Protein AF-A0AAU9NI71-F1 (afdb_monomer_lite)

Foldseek 3Di:
DWQQEEEEEDPDDDCDPVNVVVLCVVVVPDVVSNYHYDDPPDDPVNDAFRYAYDYPVCVVVVDDQDGDPQVSVVSNVVSHHCVVDDPVRRVVSVVQCVVCVVVVHHDDD

Structure (mmCIF, N/CA/C/O backbone):
data_AF-A0AAU9NI71-F1
#
_entry.id   AF-A0AAU9NI71-F1
#
loop_
_atom_site.group_PDB
_atom_site.id
_atom_site.type_symbol
_atom_site.label_atom_id
_atom_site.label_alt_id
_atom_site.label_comp_id
_atom_site.label_asym_id
_atom_site.label_entity_id
_atom_site.label_seq_id
_atom_site.pdbx_PDB_ins_code
_atom_site.Cartn_x
_atom_site.Cartn_y
_atom_site.Cartn_z
_atom_site.occupancy
_atom_site.B_iso_or_equiv
_atom_site.auth_seq_id
_atom_site.auth_comp_id
_atom_site.auth_asym_id
_atom_site.auth_atom_id
_atom_site.pdbx_PDB_model_num
ATOM 1 N N . MET A 1 1 ? 3.363 6.785 10.122 1.00 49.03 1 MET A N 1
ATOM 2 C CA . MET A 1 1 ? 4.588 6.049 9.727 1.00 49.03 1 MET A CA 1
ATOM 3 C C . MET A 1 1 ? 4.486 5.731 8.239 1.00 49.03 1 MET A C 1
ATOM 5 O O . MET A 1 1 ? 3.490 5.170 7.817 1.00 49.03 1 MET A O 1
ATOM 9 N N . MET A 1 2 ? 5.471 6.132 7.434 1.00 55.09 2 MET A N 1
ATOM 10 C CA . MET A 1 2 ? 5.380 6.106 5.966 1.00 55.09 2 MET A CA 1
ATOM 11 C C . MET A 1 2 ? 5.508 4.684 5.398 1.00 55.09 2 MET A C 1
ATOM 13 O O . MET A 1 2 ? 6.403 3.951 5.811 1.00 55.09 2 MET A O 1
ATOM 17 N N . LEU A 1 3 ? 4.638 4.307 4.451 1.00 55.44 3 LEU A N 1
ATOM 18 C CA . LEU A 1 3 ? 4.688 3.024 3.740 1.00 55.44 3 LEU A CA 1
ATOM 19 C C . LEU A 1 3 ? 5.721 3.084 2.609 1.00 55.44 3 LEU A C 1
ATOM 21 O O . LEU A 1 3 ? 5.444 3.710 1.588 1.00 55.44 3 LEU A O 1
ATOM 25 N N . PRO A 1 4 ? 6.889 2.432 2.724 1.00 57.47 4 PRO A N 1
ATOM 26 C CA . PRO A 1 4 ? 7.821 2.384 1.612 1.00 57.47 4 PRO A CA 1
ATOM 27 C C . PRO A 1 4 ? 7.254 1.515 0.482 1.00 57.47 4 PRO A C 1
ATOM 29 O O . PRO A 1 4 ? 7.042 0.306 0.638 1.00 57.47 4 PRO A O 1
ATOM 32 N N . ILE A 1 5 ? 7.034 2.130 -0.676 1.00 57.44 5 ILE A N 1
ATOM 33 C CA . ILE A 1 5 ? 6.489 1.473 -1.864 1.00 57.44 5 ILE A CA 1
ATOM 34 C C . ILE A 1 5 ? 7.616 0.769 -2.634 1.00 57.44 5 ILE A C 1
ATOM 36 O O . ILE A 1 5 ? 8.744 1.235 -2.722 1.00 57.44 5 ILE A O 1
ATOM 40 N N . THR A 1 6 ? 7.347 -0.398 -3.199 1.00 56.88 6 THR A N 1
ATOM 41 C CA . THR A 1 6 ? 8.237 -1.138 -4.100 1.00 56.88 6 THR A CA 1
ATOM 42 C C . THR A 1 6 ? 7.429 -1.567 -5.321 1.00 56.88 6 THR A C 1
ATOM 44 O O . THR A 1 6 ? 6.436 -2.280 -5.223 1.00 56.88 6 THR A O 1
ATOM 47 N N . MET A 1 7 ? 7.809 -1.097 -6.504 1.00 56.62 7 MET A N 1
ATOM 48 C CA . MET A 1 7 ? 7.065 -1.390 -7.732 1.00 56.62 7 MET A CA 1
ATOM 49 C C . MET A 1 7 ? 7.639 -2.634 -8.384 1.00 56.62 7 MET A C 1
ATOM 51 O O . MET A 1 7 ? 8.767 -2.583 -8.848 1.00 56.62 7 MET A O 1
ATOM 55 N N . VAL A 1 8 ? 6.874 -3.717 -8.491 1.00 54.75 8 VAL A N 1
ATOM 56 C CA . VAL A 1 8 ? 7.332 -4.960 -9.124 1.00 54.75 8 VAL A CA 1
ATOM 57 C C . VAL A 1 8 ? 6.751 -5.089 -10.528 1.00 54.75 8 VAL A C 1
ATOM 59 O O . VAL A 1 8 ? 5.573 -4.817 -10.773 1.00 54.75 8 VAL A O 1
ATOM 62 N N . SER A 1 9 ? 7.592 -5.476 -11.488 1.00 46.81 9 SER A N 1
ATOM 63 C CA . SER A 1 9 ? 7.136 -5.757 -12.849 1.00 46.81 9 SER A CA 1
ATOM 64 C C . SER A 1 9 ? 6.465 -7.121 -12.907 1.00 46.81 9 SER A C 1
ATOM 66 O O . SER A 1 9 ? 7.006 -8.088 -12.387 1.00 46.81 9 SER A O 1
ATOM 68 N N . SER A 1 10 ? 5.310 -7.218 -13.565 1.00 44.25 10 SER A N 1
ATOM 69 C CA . SER A 1 10 ? 4.780 -8.521 -13.983 1.00 44.25 10 SER A CA 1
ATOM 70 C C . SER A 1 10 ? 5.482 -8.978 -15.258 1.00 44.25 10 SER A C 1
ATOM 72 O O . SER A 1 10 ? 5.831 -8.127 -16.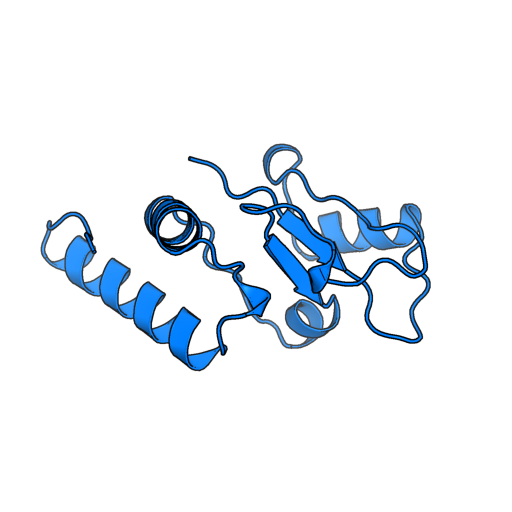082 1.00 44.25 10 SER A O 1
ATOM 74 N N . ASP A 1 11 ? 5.566 -10.292 -15.456 1.00 44.59 11 ASP A N 1
ATOM 75 C CA . ASP A 1 11 ? 6.153 -10.955 -16.624 1.00 44.59 11 ASP A CA 1
ATOM 76 C C . ASP A 1 11 ? 5.928 -10.203 -17.945 1.00 44.59 11 ASP A C 1
ATOM 78 O O . ASP A 1 11 ? 4.796 -9.893 -18.341 1.00 44.59 11 ASP A O 1
ATOM 82 N N . GLY A 1 12 ? 7.043 -9.898 -18.616 1.00 48.41 12 GLY A N 1
ATOM 83 C CA . GLY A 1 12 ? 7.083 -9.344 -19.970 1.00 48.41 12 GLY A CA 1
ATOM 84 C C . GLY A 1 12 ? 7.409 -7.852 -20.094 1.00 48.41 12 GLY A C 1
ATOM 85 O O . GLY A 1 12 ? 7.597 -7.386 -21.216 1.00 48.41 12 GLY A O 1
ATOM 86 N N . ILE A 1 13 ? 7.519 -7.091 -18.998 1.00 53.53 13 ILE A N 1
ATOM 87 C CA . ILE A 1 13 ? 7.992 -5.694 -19.048 1.00 53.53 13 ILE A CA 1
ATOM 88 C C . ILE A 1 13 ? 9.336 -5.587 -18.327 1.00 53.53 13 ILE A C 1
ATOM 90 O O . ILE A 1 13 ? 9.395 -5.678 -17.102 1.00 53.53 13 ILE A O 1
ATOM 94 N N . ILE A 1 14 ? 10.413 -5.342 -19.076 1.00 58.91 14 ILE A N 1
ATOM 95 C CA . ILE A 1 14 ? 11.719 -5.018 -18.489 1.00 58.91 14 ILE A CA 1
ATOM 96 C C . ILE A 1 14 ? 11.618 -3.621 -17.870 1.00 58.91 14 ILE A C 1
ATOM 98 O O . ILE A 1 14 ? 11.528 -2.604 -18.565 1.00 58.91 14 ILE A O 1
ATOM 102 N N . LEU A 1 15 ? 11.602 -3.574 -16.541 1.00 64.19 15 LEU A N 1
ATOM 103 C CA . LEU A 1 15 ? 11.491 -2.342 -15.770 1.00 64.19 15 LEU A CA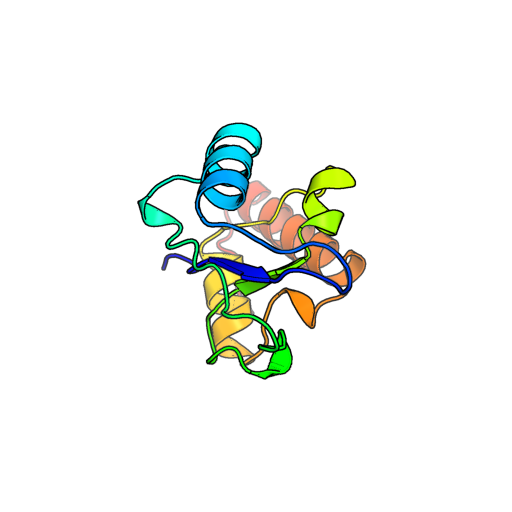 1
ATOM 104 C C . LEU A 1 15 ? 12.869 -1.665 -15.709 1.00 64.19 15 LEU A C 1
ATOM 106 O O . LEU A 1 15 ? 13.652 -1.860 -14.787 1.00 64.19 15 LEU A O 1
ATOM 110 N N . THR A 1 16 ? 13.195 -0.889 -16.745 1.00 70.44 16 THR A N 1
ATOM 111 C CA . THR A 1 16 ? 14.436 -0.096 -16.772 1.00 70.44 16 THR A CA 1
ATOM 112 C C . THR A 1 16 ? 14.352 1.096 -15.804 1.00 70.44 16 THR A C 1
ATOM 114 O O . THR A 1 16 ? 13.250 1.611 -15.586 1.00 70.44 16 THR A O 1
ATOM 117 N N . PRO A 1 17 ? 15.485 1.617 -15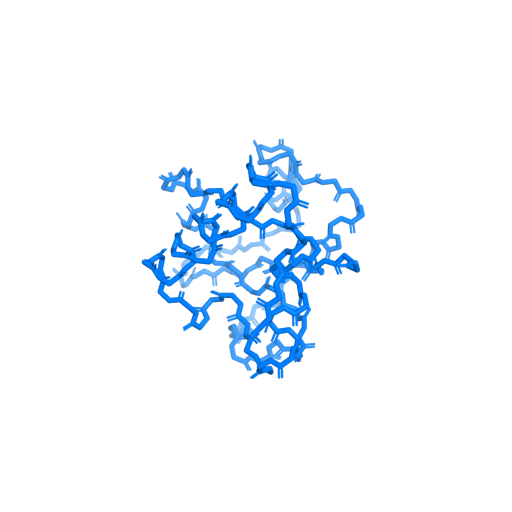.286 1.00 73.25 17 PRO A N 1
ATOM 118 C CA . PRO A 1 17 ? 15.492 2.813 -14.435 1.00 73.25 17 PRO A CA 1
ATOM 119 C C . PRO A 1 17 ? 14.761 4.004 -15.070 1.00 73.25 17 PRO A C 1
ATOM 121 O O . PRO A 1 17 ? 13.896 4.614 -14.454 1.00 73.25 17 PRO A O 1
ATOM 124 N N . LYS A 1 18 ? 15.004 4.247 -16.365 1.00 78.56 18 LYS A N 1
ATOM 125 C CA . LYS A 1 18 ? 14.343 5.309 -17.136 1.00 78.56 18 LYS A CA 1
ATOM 126 C C . LYS A 1 18 ? 12.822 5.137 -17.201 1.00 78.56 18 LYS A C 1
ATOM 128 O O . LYS A 1 18 ? 12.078 6.113 -17.121 1.00 78.56 18 LYS A O 1
ATOM 133 N N . TYR A 1 19 ? 12.351 3.905 -17.390 1.00 75.56 19 TYR A N 1
ATOM 134 C CA . TYR A 1 19 ? 10.920 3.622 -17.427 1.00 75.56 19 TYR A CA 1
ATOM 135 C C . TYR A 1 19 ? 10.286 3.804 -16.048 1.00 75.56 19 TYR A C 1
ATOM 137 O O . TYR A 1 19 ? 9.227 4.414 -15.939 1.00 75.56 19 TYR A O 1
ATOM 145 N N . ALA A 1 20 ? 10.957 3.367 -14.988 1.00 71.94 20 ALA A N 1
ATOM 146 C CA . ALA A 1 20 ? 10.493 3.597 -13.630 1.00 71.94 20 ALA A CA 1
ATOM 147 C C . ALA A 1 20 ? 10.433 5.083 -13.261 1.00 71.94 20 ALA A C 1
ATOM 149 O O . ALA A 1 20 ? 9.433 5.506 -12.692 1.00 71.94 20 ALA A O 1
ATOM 150 N N . ASP A 1 21 ? 11.426 5.890 -13.634 1.00 77.62 21 ASP A N 1
ATOM 151 C CA . ASP A 1 21 ? 11.384 7.342 -13.418 1.00 77.62 21 ASP A CA 1
ATOM 152 C C . ASP A 1 21 ? 10.211 7.986 -14.170 1.00 77.62 21 ASP A C 1
ATOM 154 O O . ASP A 1 21 ? 9.508 8.848 -13.637 1.00 77.62 21 ASP A O 1
ATOM 158 N N . SER A 1 22 ? 9.923 7.508 -15.385 1.00 79.50 22 SER A N 1
ATOM 159 C CA . SER A 1 22 ? 8.731 7.922 -16.128 1.00 79.50 22 SER A CA 1
ATOM 160 C C . SER A 1 22 ? 7.434 7.545 -15.404 1.00 79.50 22 SER A C 1
ATOM 162 O O . SER A 1 22 ? 6.511 8.360 -15.362 1.00 79.50 22 SER A O 1
ATOM 164 N N . LEU A 1 23 ? 7.354 6.355 -14.800 1.00 75.50 23 LEU A N 1
ATOM 165 C CA . LEU A 1 23 ? 6.198 5.938 -14.001 1.00 75.50 23 LEU A CA 1
ATOM 166 C C . LEU A 1 23 ? 6.073 6.764 -12.714 1.00 75.50 23 LEU A C 1
AT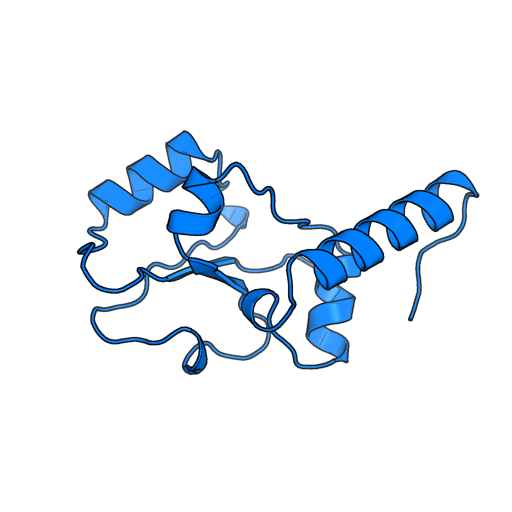OM 168 O O . LEU A 1 23 ? 4.958 7.158 -12.374 1.00 75.50 23 LEU A O 1
ATOM 172 N N . LYS A 1 24 ? 7.190 7.092 -12.050 1.00 77.44 24 LYS A N 1
ATOM 173 C CA . LYS A 1 24 ? 7.223 8.004 -10.894 1.00 77.44 24 LYS A CA 1
ATOM 174 C C . LYS A 1 24 ? 6.631 9.359 -11.238 1.00 77.44 24 LYS A C 1
ATOM 176 O O . LYS A 1 24 ? 5.708 9.801 -10.560 1.00 77.44 24 LYS A O 1
ATOM 181 N N . GLY A 1 25 ? 7.062 9.957 -12.347 1.00 77.75 25 GLY A N 1
ATOM 182 C CA . GLY A 1 25 ? 6.484 11.208 -12.838 1.00 77.75 25 GLY A CA 1
ATOM 183 C C . GLY A 1 25 ? 5.006 11.076 -13.219 1.00 77.75 25 GLY A C 1
ATOM 184 O O . GLY A 1 25 ? 4.185 11.904 -12.826 1.00 77.75 25 GLY A O 1
ATOM 185 N N . LYS A 1 26 ? 4.639 10.012 -13.945 1.00 81.25 26 LYS A N 1
ATOM 186 C CA . LYS A 1 26 ? 3.263 9.778 -14.414 1.00 81.25 26 LYS A CA 1
ATOM 187 C C . LYS A 1 26 ? 2.271 9.608 -13.262 1.00 81.25 26 LYS A C 1
ATOM 189 O O . LYS A 1 26 ? 1.171 10.155 -13.331 1.00 81.25 26 LYS A O 1
ATOM 194 N N . TYR A 1 27 ? 2.647 8.857 -12.229 1.00 75.56 27 TYR A N 1
ATOM 195 C CA . TYR A 1 27 ? 1.788 8.554 -11.080 1.00 75.56 27 TYR A CA 1
ATOM 196 C C . TYR A 1 27 ? 2.048 9.449 -9.865 1.00 75.56 27 TYR A C 1
ATOM 198 O O . TYR A 1 27 ? 1.373 9.293 -8.853 1.00 75.56 27 TYR A O 1
ATOM 206 N N . ARG A 1 28 ? 2.938 10.441 -10.004 1.00 77.25 28 ARG A N 1
ATOM 207 C CA . ARG A 1 28 ? 3.250 11.465 -8.995 1.00 77.25 28 ARG A CA 1
ATOM 208 C C . ARG A 1 28 ? 3.785 10.891 -7.680 1.00 77.25 28 ARG A C 1
ATOM 210 O O . ARG A 1 28 ? 3.450 11.403 -6.616 1.00 77.25 28 ARG A O 1
ATOM 217 N N . PHE A 1 29 ? 4.619 9.857 -7.769 1.00 75.25 29 PHE A N 1
ATOM 218 C CA . PHE A 1 29 ? 5.380 9.389 -6.612 1.00 75.25 29 PHE A CA 1
ATOM 219 C C . PHE A 1 29 ? 6.385 10.453 -6.183 1.00 75.25 29 PHE A C 1
ATOM 221 O O . PHE A 1 29 ? 7.103 11.008 -7.021 1.00 75.25 29 PHE A O 1
ATOM 228 N N . GLN A 1 30 ? 6.440 10.711 -4.886 1.00 73.19 30 GLN A N 1
ATOM 229 C CA . GLN A 1 30 ? 7.406 11.603 -4.271 1.00 73.19 30 GLN A CA 1
ATOM 230 C C . GLN A 1 30 ? 8.680 10.832 -3.879 1.00 73.19 30 GLN A C 1
ATOM 232 O O . GLN A 1 30 ? 8.639 9.610 -3.701 1.00 73.19 30 GLN A O 1
ATOM 237 N N . PRO A 1 31 ? 9.837 11.504 -3.743 1.00 69.62 31 PRO A N 1
ATOM 238 C CA . PRO A 1 31 ? 11.069 10.869 -3.269 1.00 69.62 31 PRO A CA 1
ATOM 239 C C . PRO A 1 31 ? 10.900 10.127 -1.933 1.00 69.62 31 PRO A C 1
ATOM 241 O O . PRO A 1 31 ? 11.459 9.044 -1.751 1.00 69.62 31 PRO A O 1
ATOM 244 N N . GLU A 1 32 ? 10.103 10.688 -1.028 1.00 69.25 32 GLU A N 1
ATOM 245 C CA . GLU A 1 32 ? 9.789 10.136 0.288 1.00 69.25 32 GLU A CA 1
ATOM 246 C C . GLU A 1 32 ? 9.029 8.801 0.235 1.00 69.25 32 GLU A C 1
ATOM 248 O O . GLU A 1 32 ? 9.236 7.966 1.112 1.00 69.25 32 GLU A O 1
ATOM 253 N N . ASP A 1 33 ? 8.280 8.511 -0.837 1.00 68.94 33 ASP A N 1
ATOM 254 C CA . ASP A 1 33 ? 7.553 7.238 -0.998 1.00 68.94 33 ASP A CA 1
ATOM 255 C C . ASP A 1 33 ? 8.492 6.017 -1.088 1.00 68.94 33 ASP A C 1
ATOM 257 O O . ASP A 1 33 ? 8.057 4.865 -0.996 1.00 68.94 33 ASP A O 1
ATO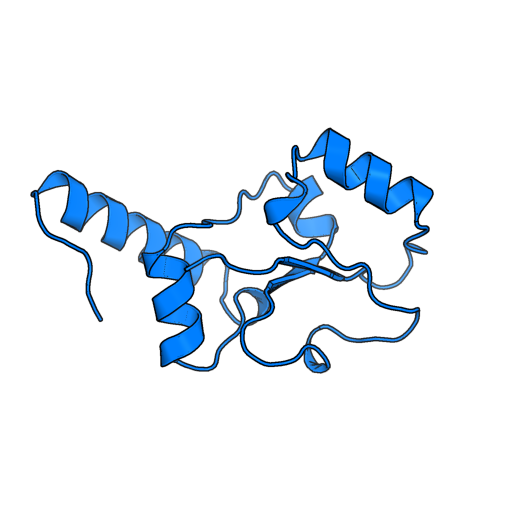M 261 N N . GLY A 1 34 ? 9.798 6.244 -1.284 1.00 66.31 34 GLY A N 1
ATOM 262 C CA . GLY A 1 34 ? 10.818 5.202 -1.190 1.00 66.31 34 GLY A CA 1
ATOM 263 C C . GLY A 1 34 ? 10.705 4.128 -2.271 1.00 66.31 34 GLY A C 1
ATOM 264 O O . GLY A 1 34 ? 11.075 2.984 -2.019 1.00 66.31 34 GLY A O 1
ATOM 265 N N . VAL A 1 35 ? 10.197 4.493 -3.456 1.00 68.50 35 VAL A N 1
ATOM 266 C CA . VAL A 1 35 ? 9.913 3.578 -4.572 1.00 68.50 35 VAL A CA 1
ATOM 267 C C . VAL A 1 35 ? 11.172 2.861 -5.066 1.00 68.50 35 VAL A C 1
ATOM 269 O O . VAL A 1 35 ? 12.010 3.460 -5.755 1.00 68.50 35 VAL A O 1
ATOM 272 N N . ILE A 1 36 ? 11.255 1.561 -4.774 1.00 67.00 36 ILE A N 1
ATOM 273 C CA . ILE A 1 36 ? 12.306 0.652 -5.257 1.00 67.00 36 ILE A CA 1
ATOM 274 C C . ILE A 1 36 ? 11.823 -0.099 -6.504 1.00 67.00 36 ILE A C 1
ATOM 276 O O . ILE A 1 36 ? 10.666 -0.517 -6.578 1.00 67.00 36 ILE A O 1
ATOM 280 N N . ILE A 1 37 ? 12.724 -0.272 -7.475 1.00 66.31 37 ILE A N 1
ATOM 281 C CA . ILE A 1 37 ? 12.537 -1.153 -8.632 1.00 66.31 37 ILE A CA 1
ATOM 282 C C . ILE A 1 37 ? 13.296 -2.449 -8.327 1.00 66.31 37 ILE A C 1
ATOM 284 O O . ILE A 1 37 ? 14.502 -2.382 -8.074 1.00 66.31 37 ILE A O 1
ATOM 288 N N . PRO A 1 38 ? 12.637 -3.611 -8.314 1.00 61.69 38 PRO A N 1
ATOM 289 C CA . PRO A 1 38 ? 13.302 -4.882 -8.125 1.00 61.69 38 PRO A CA 1
ATOM 290 C C . PRO A 1 38 ? 14.193 -5.218 -9.321 1.00 61.69 38 PRO A C 1
ATOM 292 O O . PRO A 1 38 ? 13.921 -4.829 -10.459 1.00 61.69 38 PRO A O 1
ATOM 295 N N . LEU A 1 39 ? 15.242 -5.989 -9.044 1.00 62.00 39 LEU A N 1
ATOM 296 C CA . LEU A 1 39 ? 16.051 -6.627 -10.075 1.00 62.00 39 LEU A CA 1
ATOM 297 C C . LEU A 1 39 ? 15.216 -7.667 -10.837 1.00 62.00 39 LEU A C 1
ATOM 299 O O . LEU A 1 39 ? 14.211 -8.175 -10.336 1.00 62.00 39 LEU A O 1
ATOM 303 N N . GLU A 1 40 ? 15.639 -7.976 -12.060 1.00 63.72 40 GLU A N 1
ATOM 304 C CA . GLU A 1 40 ? 14.997 -8.999 -12.884 1.00 63.72 40 GLU A CA 1
ATOM 305 C C . GLU A 1 40 ? 14.925 -10.339 -12.129 1.00 63.72 40 GLU A C 1
ATOM 307 O O . GLU A 1 40 ? 15.910 -10.780 -11.539 1.00 63.72 40 GLU A O 1
ATOM 312 N N . GLY A 1 41 ? 13.739 -10.957 -12.109 1.00 62.47 41 GLY A N 1
ATOM 313 C CA . GLY A 1 41 ? 13.492 -12.234 -11.430 1.00 62.47 41 GLY A CA 1
ATOM 314 C C . GLY A 1 41 ? 13.094 -12.153 -9.950 1.00 62.47 41 GLY A C 1
ATOM 315 O O . GLY A 1 41 ? 12.776 -13.189 -9.377 1.00 62.47 41 GLY A O 1
ATOM 316 N N . VAL A 1 42 ? 13.065 -10.967 -9.333 1.00 66.56 42 VAL A N 1
ATOM 317 C CA . VAL A 1 42 ? 12.561 -10.798 -7.956 1.00 66.56 42 VAL A CA 1
ATOM 318 C C . VAL A 1 42 ? 11.031 -10.794 -7.957 1.00 66.56 42 VAL A C 1
ATOM 320 O O . VAL A 1 42 ? 10.398 -9.981 -8.642 1.00 66.56 42 VAL A O 1
ATOM 323 N N . LEU A 1 43 ? 10.433 -11.681 -7.166 1.00 68.50 43 LEU A N 1
ATOM 324 C CA . LEU A 1 43 ? 8.987 -11.789 -7.001 1.00 68.50 43 LEU A CA 1
ATOM 325 C C . LEU A 1 43 ? 8.495 -10.863 -5.882 1.00 68.50 43 LEU A C 1
ATOM 327 O O . LEU A 1 43 ? 9.237 -10.478 -4.981 1.00 68.50 43 LEU A O 1
ATOM 331 N N . LEU A 1 44 ? 7.200 -10.529 -5.902 1.00 67.06 44 LEU A N 1
ATOM 332 C CA . LEU A 1 44 ? 6.562 -9.776 -4.811 1.00 67.06 44 LEU A CA 1
ATOM 333 C C . LEU A 1 44 ? 6.738 -10.467 -3.451 1.00 67.06 44 LEU A C 1
ATOM 335 O O . LEU A 1 44 ? 6.943 -9.782 -2.452 1.00 67.06 44 LEU A O 1
ATOM 339 N N . SER A 1 45 ? 6.707 -11.803 -3.442 1.00 67.69 45 SER A N 1
ATOM 340 C CA . SER A 1 45 ? 6.915 -12.649 -2.261 1.00 67.69 45 SER A CA 1
ATOM 341 C C . SER A 1 45 ? 8.299 -12.510 -1.630 1.00 67.69 45 SER A C 1
ATOM 343 O O . SER A 1 45 ? 8.467 -12.865 -0.469 1.00 67.69 45 SER A O 1
ATOM 345 N N . ASP A 1 46 ? 9.279 -11.996 -2.374 1.00 71.69 46 ASP A N 1
ATOM 346 C CA . ASP A 1 46 ? 10.659 -11.855 -1.906 1.00 71.69 46 ASP A CA 1
ATOM 347 C C . ASP A 1 46 ? 10.891 -10.507 -1.201 1.00 71.69 46 ASP A C 1
ATOM 349 O O . ASP A 1 46 ? 11.986 -10.229 -0.706 1.00 71.69 46 ASP A O 1
ATOM 353 N N . LEU A 1 47 ? 9.874 -9.635 -1.163 1.00 70.19 47 LEU A N 1
ATOM 354 C CA . LEU A 1 47 ? 9.974 -8.329 -0.522 1.00 70.19 47 LEU A CA 1
ATOM 355 C C . LEU A 1 47 ? 9.944 -8.454 1.007 1.00 70.19 47 LEU A C 1
ATOM 357 O O . LEU A 1 47 ? 9.109 -9.179 1.552 1.00 70.19 47 LEU A O 1
ATO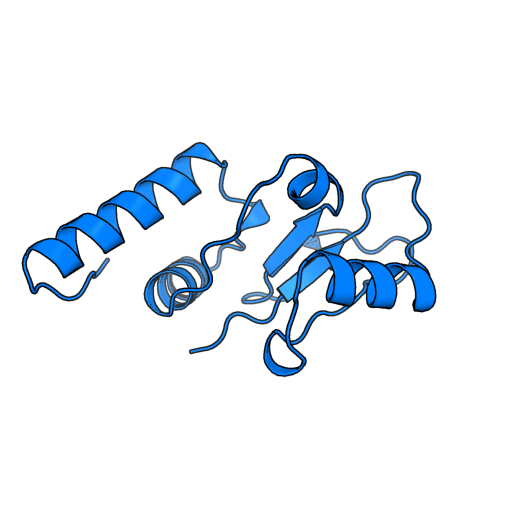M 361 N N . PRO A 1 48 ? 10.812 -7.715 1.725 1.00 65.56 48 PRO A N 1
ATOM 362 C CA . PRO A 1 48 ? 10.835 -7.776 3.176 1.00 65.56 48 PRO A CA 1
ATOM 363 C C . PRO A 1 48 ? 9.533 -7.208 3.770 1.00 65.56 48 PRO A C 1
ATOM 365 O O . PRO A 1 48 ? 8.931 -6.306 3.176 1.00 65.56 48 PRO A O 1
ATOM 368 N N . PRO A 1 49 ? 9.117 -7.684 4.960 1.00 62.22 49 PRO A N 1
ATOM 369 C CA . PRO A 1 49 ? 7.913 -7.205 5.632 1.00 62.22 49 PRO A CA 1
ATOM 370 C C . PRO A 1 49 ? 7.880 -5.679 5.774 1.00 62.22 49 PRO A C 1
ATOM 372 O O . PRO A 1 49 ? 8.889 -5.048 6.100 1.00 62.22 49 PRO A O 1
ATOM 375 N N . GLY A 1 50 ? 6.710 -5.084 5.536 1.00 60.41 50 GLY A N 1
ATOM 376 C CA . GLY A 1 50 ? 6.516 -3.632 5.604 1.00 60.41 50 GLY A CA 1
ATOM 377 C C . GLY A 1 50 ? 6.893 -2.881 4.323 1.00 60.41 50 GLY A C 1
ATOM 378 O O . GLY A 1 50 ? 6.847 -1.651 4.314 1.00 60.41 50 GLY A O 1
ATOM 379 N N . LYS A 1 51 ? 7.244 -3.586 3.238 1.00 64.44 51 LYS A N 1
ATOM 380 C CA . LYS A 1 51 ? 7.368 -3.014 1.889 1.00 64.44 51 LYS A CA 1
ATOM 381 C C . LYS A 1 51 ? 6.117 -3.311 1.072 1.00 64.44 51 LYS A C 1
ATOM 383 O O . LYS A 1 51 ? 5.638 -4.436 0.987 1.00 64.44 51 LYS A O 1
ATOM 388 N N . VAL A 1 52 ? 5.612 -2.288 0.399 1.00 64.25 52 VAL A N 1
ATOM 389 C CA . VAL A 1 52 ? 4.418 -2.395 -0.439 1.00 64.25 52 VAL A CA 1
ATOM 390 C C . VAL A 1 52 ? 4.823 -2.777 -1.859 1.00 64.25 52 VAL A C 1
ATOM 392 O O . VAL A 1 52 ? 5.179 -1.920 -2.653 1.00 64.25 52 VAL A O 1
ATOM 395 N N . GLY A 1 53 ? 4.775 -4.064 -2.185 1.00 69.94 53 GLY A N 1
ATOM 396 C CA . GLY A 1 53 ? 4.947 -4.548 -3.553 1.00 69.94 53 GLY A CA 1
ATOM 397 C C . GLY A 1 53 ? 3.714 -4.289 -4.429 1.00 69.94 53 GLY A C 1
ATOM 398 O O . GLY A 1 53 ? 2.620 -4.632 -4.008 1.00 69.94 53 GLY A O 1
ATOM 399 N N . ILE A 1 54 ? 3.822 -3.703 -5.626 1.00 68.50 54 ILE A N 1
ATOM 400 C CA . ILE A 1 54 ? 2.653 -3.502 -6.517 1.00 68.50 54 ILE A CA 1
ATOM 401 C C . ILE A 1 54 ? 3.019 -3.751 -7.975 1.00 68.50 54 ILE A C 1
ATOM 403 O O . ILE A 1 54 ? 4.065 -3.297 -8.438 1.00 68.50 54 ILE A O 1
ATOM 407 N N . TYR A 1 55 ? 2.120 -4.393 -8.725 1.00 71.25 55 TYR A N 1
ATOM 408 C CA . TYR A 1 55 ? 2.257 -4.522 -10.171 1.00 71.25 55 TYR A CA 1
ATOM 409 C C . TYR A 1 55 ? 2.027 -3.191 -10.887 1.00 71.25 55 TYR A C 1
ATOM 411 O O . TYR A 1 55 ? 1.018 -2.521 -10.681 1.00 71.25 55 TYR A O 1
ATOM 419 N N . VAL A 1 56 ? 2.888 -2.852 -11.849 1.00 67.19 56 VAL A N 1
ATOM 420 C CA . VAL A 1 56 ? 2.703 -1.645 -12.683 1.00 67.19 56 VAL A CA 1
ATOM 421 C C . VAL A 1 56 ? 1.320 -1.619 -13.367 1.00 67.19 56 VAL A C 1
ATOM 423 O O . VAL A 1 56 ? 0.721 -0.554 -13.526 1.00 67.19 56 VAL A O 1
ATOM 426 N N . LYS A 1 57 ? 0.777 -2.794 -13.724 1.00 67.12 57 LYS A N 1
ATOM 427 C CA . LYS A 1 57 ? -0.572 -2.964 -14.302 1.00 67.12 57 LYS A CA 1
ATOM 428 C C . LYS A 1 57 ? -1.693 -2.396 -13.427 1.00 67.12 57 LYS A C 1
ATOM 430 O O . LYS A 1 57 ? -2.657 -1.877 -13.981 1.00 67.12 57 LYS A O 1
ATOM 435 N N . THR A 1 58 ? -1.541 -2.410 -12.106 1.00 67.50 58 THR A N 1
ATOM 436 C CA . THR A 1 58 ? -2.509 -1.836 -11.159 1.00 67.50 58 THR A CA 1
ATOM 437 C C . THR A 1 58 ? -2.690 -0.334 -11.397 1.00 67.50 58 THR A C 1
ATOM 439 O O . THR A 1 58 ? -3.810 0.159 -11.490 1.00 67.50 58 THR A O 1
ATOM 442 N N . PHE A 1 59 ? -1.603 0.396 -11.655 1.00 67.94 59 PHE A N 1
ATOM 443 C CA . PHE A 1 59 ? -1.688 1.825 -11.966 1.00 67.94 59 PHE A CA 1
ATOM 444 C C . PHE A 1 59 ? -2.278 2.116 -13.347 1.00 67.94 59 PHE A C 1
ATOM 446 O O . PHE A 1 59 ? -2.941 3.135 -13.536 1.00 67.94 59 PHE A O 1
ATOM 453 N N . TYR A 1 60 ? -2.067 1.225 -14.321 1.00 64.94 60 TYR A N 1
ATOM 454 C CA . TYR A 1 60 ? -2.713 1.345 -15.631 1.00 64.94 60 TYR A CA 1
ATOM 455 C C . TYR A 1 60 ? -4.234 1.185 -15.553 1.00 64.94 60 TYR A C 1
ATOM 457 O O . TYR A 1 60 ? -4.935 1.790 -16.360 1.00 64.94 60 TYR A O 1
ATOM 465 N N . ALA A 1 61 ? -4.735 0.426 -14.576 1.00 64.25 61 ALA A N 1
ATOM 466 C CA . ALA A 1 61 ? -6.163 0.301 -14.296 1.00 64.25 61 ALA A CA 1
ATOM 467 C C . ALA A 1 61 ? -6.754 1.526 -13.566 1.00 64.25 61 ALA A C 1
ATOM 469 O O . ALA A 1 61 ? -7.969 1.622 -13.427 1.00 64.25 61 ALA A O 1
ATOM 470 N N . GLY A 1 62 ? -5.918 2.484 -13.145 1.00 65.75 62 GLY A N 1
ATOM 471 C CA . GLY A 1 62 ? -6.348 3.690 -12.435 1.00 65.75 62 GLY A CA 1
ATOM 472 C C . GLY A 1 62 ? -6.501 3.515 -10.923 1.00 65.75 62 GLY A C 1
ATOM 473 O O . GLY A 1 62 ? -6.988 4.435 -10.262 1.00 65.75 62 GLY A O 1
ATOM 474 N N . ASP A 1 63 ? -6.065 2.383 -10.368 1.00 69.12 63 ASP A N 1
ATOM 475 C CA . ASP A 1 63 ? -6.126 2.138 -8.930 1.00 69.12 63 ASP A CA 1
ATOM 476 C C . ASP A 1 63 ? -5.188 3.095 -8.182 1.00 69.12 63 ASP A C 1
ATOM 478 O O . ASP A 1 63 ? -4.009 3.253 -8.516 1.00 69.12 63 ASP A O 1
ATOM 482 N N . ARG A 1 64 ? -5.725 3.742 -7.143 1.00 70.00 64 ARG A N 1
ATOM 483 C CA . ARG A 1 64 ? -4.953 4.556 -6.199 1.00 70.00 64 ARG A CA 1
ATOM 484 C C . ARG A 1 64 ? -4.697 3.745 -4.946 1.00 70.00 64 ARG A C 1
ATOM 486 O O . ARG A 1 64 ? -5.622 3.145 -4.402 1.00 70.00 64 ARG A O 1
ATOM 493 N N . LEU A 1 65 ? -3.459 3.766 -4.468 1.00 74.06 65 LEU A N 1
ATOM 494 C CA . LEU A 1 65 ? -3.131 3.107 -3.214 1.00 74.06 65 LEU A CA 1
ATOM 495 C C . LEU A 1 65 ? -3.432 4.034 -2.044 1.00 74.06 65 LEU A C 1
ATOM 497 O O . LEU A 1 65 ? -3.020 5.195 -2.070 1.00 74.06 65 LEU A O 1
ATOM 501 N N . PRO A 1 66 ? -4.122 3.538 -1.015 1.00 77.31 66 PRO A N 1
ATOM 502 C CA . PRO A 1 66 ? -4.227 4.252 0.241 1.00 77.31 66 PRO A CA 1
ATOM 503 C C . PRO A 1 66 ? -2.876 4.215 0.958 1.00 77.31 66 PRO A C 1
ATOM 505 O O . PRO A 1 66 ? -2.388 3.155 1.341 1.00 77.31 66 PRO A O 1
ATOM 508 N N . THR A 1 67 ? -2.275 5.387 1.126 1.00 76.44 67 THR A N 1
ATOM 509 C CA . THR A 1 67 ? -0.990 5.590 1.810 1.00 76.44 67 THR A CA 1
ATOM 510 C C . THR A 1 67 ? -1.183 6.248 3.179 1.00 76.44 67 THR A C 1
ATOM 512 O O . THR A 1 67 ? -0.351 7.040 3.611 1.00 76.44 67 THR A O 1
ATOM 515 N N . THR A 1 68 ? -2.316 5.989 3.837 1.00 85.06 68 THR A N 1
ATOM 516 C CA . THR A 1 68 ? -2.626 6.560 5.154 1.00 85.06 68 THR A CA 1
ATOM 517 C C . THR A 1 68 ? -1.795 5.894 6.248 1.00 85.06 68 THR A C 1
ATOM 519 O O . THR A 1 68 ? -1.413 4.728 6.125 1.00 85.06 68 THR A O 1
ATOM 522 N N . ASP A 1 69 ? -1.540 6.621 7.341 1.00 86.31 69 ASP A N 1
ATOM 523 C CA . ASP A 1 69 ? -0.838 6.072 8.509 1.00 86.31 69 ASP A CA 1
ATOM 524 C C . ASP A 1 69 ? -1.577 4.853 9.083 1.00 86.31 69 ASP A C 1
ATOM 526 O O . ASP A 1 69 ? -0.950 3.849 9.409 1.00 86.31 69 ASP A O 1
ATOM 530 N N . PHE A 1 70 ? -2.913 4.888 9.093 1.00 89.88 70 PHE A N 1
ATOM 531 C CA . PHE A 1 70 ? -3.740 3.758 9.511 1.00 89.88 70 PHE A CA 1
ATOM 532 C C . PHE A 1 70 ? -3.524 2.517 8.633 1.00 89.88 70 PHE A C 1
ATOM 534 O O . PHE A 1 70 ? -3.313 1.422 9.152 1.00 89.88 70 PHE A O 1
ATOM 541 N N . MET A 1 71 ? -3.511 2.670 7.301 1.00 87.62 71 MET A N 1
ATOM 542 C CA . MET A 1 71 ? -3.198 1.558 6.395 1.00 87.62 71 MET A CA 1
ATOM 543 C C . MET A 1 71 ? -1.789 1.013 6.661 1.00 87.62 71 MET A C 1
ATOM 545 O O . MET A 1 71 ? -1.582 -0.200 6.639 1.00 87.62 71 MET A O 1
ATOM 549 N N . ALA A 1 72 ? -0.825 1.893 6.943 1.00 83.69 72 ALA A N 1
ATOM 550 C CA . ALA A 1 72 ? 0.544 1.503 7.256 1.00 83.69 72 ALA A CA 1
ATOM 551 C C . ALA A 1 72 ? 0.628 0.614 8.497 1.00 83.69 72 ALA A C 1
ATOM 553 O O . ALA A 1 72 ? 1.221 -0.468 8.468 1.00 83.69 72 ALA A O 1
ATOM 554 N N . GLU A 1 73 ? -0.001 1.066 9.576 1.00 88.06 73 GLU A N 1
ATOM 555 C CA . GLU A 1 73 ? -0.053 0.353 10.845 1.00 88.06 73 GLU A CA 1
ATOM 556 C C . GLU A 1 73 ? -0.829 -0.961 10.714 1.00 88.06 73 GLU A C 1
ATOM 558 O O . GLU A 1 73 ? -0.413 -1.971 11.282 1.00 88.06 73 GLU A O 1
ATOM 563 N N . LEU A 1 74 ? -1.898 -0.993 9.908 1.00 89.38 74 LEU A N 1
ATOM 564 C CA . LEU A 1 74 ? -2.680 -2.203 9.642 1.00 89.38 74 LEU A CA 1
ATOM 565 C C . LEU A 1 74 ? -1.855 -3.293 8.984 1.00 89.38 74 LEU A C 1
ATOM 567 O O . LEU A 1 74 ? -1.875 -4.441 9.433 1.00 89.38 74 LEU A O 1
ATOM 571 N N . LEU A 1 75 ? -1.131 -2.935 7.930 1.00 86.62 75 LEU A N 1
ATOM 572 C CA . LEU A 1 75 ? -0.266 -3.862 7.214 1.00 86.62 75 LEU A CA 1
ATOM 573 C C . LEU A 1 75 ? 0.849 -4.371 8.134 1.00 86.62 75 LEU A C 1
ATOM 575 O O . LEU A 1 75 ? 1.064 -5.580 8.234 1.00 86.62 75 LEU A O 1
ATOM 579 N N . GLN A 1 76 ? 1.491 -3.468 8.884 1.00 84.75 76 GLN A N 1
ATOM 580 C CA . GLN A 1 76 ? 2.562 -3.830 9.811 1.00 84.75 76 GLN A CA 1
ATOM 581 C C . GLN A 1 76 ? 2.075 -4.758 10.931 1.00 84.75 76 GLN A C 1
ATOM 583 O O . GLN A 1 76 ? 2.691 -5.796 11.169 1.00 84.75 76 GLN A O 1
ATOM 588 N N . LYS A 1 77 ? 0.969 -4.417 11.603 1.00 87.25 77 LYS A N 1
ATOM 589 C CA . LYS A 1 77 ? 0.421 -5.195 12.725 1.00 87.25 77 LYS A CA 1
ATOM 590 C C . LYS A 1 77 ? 0.045 -6.615 12.312 1.00 87.25 77 LYS A C 1
ATOM 592 O O . LYS A 1 77 ? 0.224 -7.544 13.094 1.00 87.25 77 LYS A O 1
ATOM 597 N N . ASN A 1 78 ? -0.472 -6.778 11.097 1.00 87.00 78 ASN A N 1
ATOM 598 C CA . ASN A 1 78 ? -0.883 -8.080 10.580 1.00 87.00 78 ASN A CA 1
ATOM 599 C C . ASN A 1 78 ? 0.251 -8.827 9.861 1.00 87.00 78 ASN A C 1
ATOM 601 O O . ASN A 1 78 ? 0.056 -9.975 9.475 1.00 87.00 78 ASN A O 1
ATOM 605 N N . GLY A 1 79 ? 1.424 -8.207 9.684 1.00 85.00 79 GLY A N 1
ATOM 606 C CA . GLY A 1 79 ? 2.547 -8.811 8.967 1.00 85.00 79 GLY A CA 1
ATOM 607 C C . GLY A 1 79 ? 2.235 -9.127 7.503 1.00 85.00 79 GLY A C 1
ATOM 608 O O . GLY A 1 79 ? 2.843 -10.038 6.949 1.00 85.00 79 GLY A O 1
ATOM 609 N N . VAL A 1 80 ? 1.287 -8.403 6.900 1.00 80.62 80 VAL A N 1
ATOM 610 C CA . VAL A 1 80 ? 0.858 -8.593 5.508 1.00 80.62 80 VAL A CA 1
ATOM 611 C C . VAL A 1 80 ? 1.285 -7.413 4.653 1.00 80.62 80 VAL A C 1
ATOM 613 O O . VAL A 1 80 ? 1.352 -6.270 5.110 1.00 80.62 80 VAL A O 1
ATOM 616 N N . ASN A 1 81 ? 1.522 -7.673 3.379 1.00 75.06 81 ASN A N 1
ATOM 617 C CA . ASN A 1 81 ? 1.786 -6.651 2.383 1.00 75.06 81 ASN A CA 1
ATOM 618 C C . ASN A 1 81 ? 0.502 -6.324 1.608 1.00 75.06 81 ASN A C 1
ATOM 620 O O . ASN A 1 81 ? -0.366 -7.170 1.409 1.00 75.06 81 ASN A O 1
ATOM 624 N N . ILE A 1 82 ? 0.371 -5.091 1.107 1.00 75.00 82 ILE A N 1
ATOM 625 C CA . ILE A 1 82 ? -0.873 -4.650 0.447 1.00 75.00 82 ILE A CA 1
ATOM 626 C C . ILE A 1 82 ? -1.243 -5.478 -0.798 1.00 75.00 82 ILE A C 1
ATOM 628 O O . ILE A 1 82 ? -2.420 -5.567 -1.127 1.00 75.00 82 ILE A O 1
ATOM 632 N N . TYR A 1 83 ? -0.274 -6.104 -1.479 1.00 70.06 83 TYR A N 1
ATOM 633 C CA . TYR A 1 83 ? -0.542 -6.981 -2.629 1.00 70.06 83 TYR A CA 1
ATOM 634 C C . TYR A 1 83 ? -1.172 -8.319 -2.246 1.00 70.06 83 TYR A C 1
ATOM 636 O O . TYR A 1 83 ? -1.754 -8.985 -3.099 1.00 70.06 83 TYR A O 1
ATOM 644 N N . GLU A 1 84 ? -1.055 -8.720 -0.982 1.00 74.50 84 GLU A N 1
ATOM 645 C CA . GLU A 1 84 ? -1.721 -9.906 -0.444 1.00 74.50 84 GLU A CA 1
ATOM 646 C C . GLU A 1 84 ? -3.198 -9.611 -0.147 1.00 74.50 84 GLU A C 1
ATOM 648 O O . GLU A 1 84 ? -4.009 -10.525 0.018 1.00 74.50 84 GLU A O 1
ATOM 653 N N . LEU A 1 85 ? -3.579 -8.328 -0.122 1.00 79.62 85 LEU A N 1
ATOM 654 C CA . LEU A 1 85 ? -4.961 -7.903 0.017 1.00 79.62 85 LEU A CA 1
ATOM 655 C C . LEU A 1 85 ? -5.646 -7.861 -1.348 1.00 79.62 85 LEU A C 1
ATOM 657 O O . LEU A 1 85 ? -5.165 -7.271 -2.314 1.00 79.62 85 LEU A O 1
ATOM 661 N N . THR A 1 86 ? -6.854 -8.419 -1.413 1.00 79.00 86 THR A N 1
ATOM 662 C CA . THR A 1 86 ? -7.713 -8.191 -2.581 1.00 79.00 86 THR A CA 1
ATOM 663 C C . THR A 1 86 ? -8.124 -6.712 -2.647 1.00 79.00 86 THR A C 1
ATOM 665 O O . THR A 1 86 ? -8.335 -6.098 -1.594 1.00 79.00 86 THR A O 1
ATOM 668 N N . PRO A 1 87 ? -8.372 -6.142 -3.843 1.00 76.75 87 PRO A N 1
ATOM 669 C CA . PRO A 1 87 ? -8.875 -4.769 -3.969 1.00 76.75 87 PRO A CA 1
ATOM 670 C C . PRO A 1 87 ? -10.131 -4.497 -3.125 1.00 76.75 87 PRO A C 1
ATOM 672 O O . PRO A 1 87 ? -10.317 -3.412 -2.579 1.00 76.75 87 PRO A O 1
ATOM 675 N N . LYS A 1 88 ? -10.981 -5.518 -2.938 1.00 79.56 88 LYS A N 1
ATOM 676 C CA . LYS A 1 88 ? -12.175 -5.445 -2.086 1.00 79.56 88 LYS A CA 1
ATOM 677 C C . LYS A 1 88 ? -11.836 -5.261 -0.604 1.00 79.56 88 LYS A C 1
ATOM 679 O O . LYS A 1 88 ? -12.563 -4.556 0.089 1.00 79.56 88 LYS A O 1
ATOM 684 N N . VAL A 1 89 ? -10.775 -5.901 -0.112 1.00 84.56 89 VAL A N 1
ATOM 685 C CA . VAL A 1 89 ? -10.305 -5.725 1.272 1.00 84.56 89 VAL A CA 1
ATOM 686 C C . VAL A 1 89 ? -9.725 -4.327 1.445 1.00 84.56 89 VAL A C 1
ATOM 688 O O . VAL A 1 89 ? -10.145 -3.626 2.361 1.00 84.56 89 VAL A O 1
ATOM 691 N N . VAL A 1 90 ? -8.873 -3.882 0.517 1.00 85.12 90 VAL A N 1
ATOM 692 C CA . VAL A 1 90 ? -8.316 -2.518 0.520 1.00 85.12 90 VAL A CA 1
ATOM 693 C C . VAL A 1 90 ? -9.436 -1.475 0.582 1.00 85.12 90 VAL A C 1
ATOM 695 O O . VAL A 1 90 ? -9.423 -0.603 1.447 1.00 85.12 90 VAL A O 1
ATOM 698 N N . MET A 1 91 ? -10.466 -1.613 -0.259 1.00 84.06 91 MET A N 1
ATOM 699 C CA . MET A 1 91 ? -11.601 -0.686 -0.267 1.00 84.06 91 MET A CA 1
ATOM 700 C C . MET A 1 91 ? -12.380 -0.682 1.055 1.00 84.06 91 MET A C 1
ATOM 702 O O . MET A 1 91 ? -12.786 0.381 1.517 1.00 84.06 91 MET A O 1
ATOM 706 N N . LYS A 1 92 ? -12.573 -1.840 1.698 1.00 90.00 92 LYS A N 1
ATOM 707 C CA . LYS A 1 92 ? -13.241 -1.907 3.009 1.00 90.00 92 LYS A CA 1
ATOM 708 C C . LYS A 1 92 ? -12.458 -1.174 4.095 1.00 90.00 92 LYS A C 1
ATOM 710 O O . LYS A 1 92 ? -13.073 -0.459 4.878 1.00 90.00 92 LYS A O 1
ATOM 715 N N . VAL A 1 93 ? -11.135 -1.331 4.123 1.00 90.56 93 VAL A N 1
ATOM 716 C CA . VAL A 1 93 ? -10.269 -0.646 5.095 1.00 90.56 93 VAL A CA 1
ATOM 717 C C . VAL A 1 93 ? -10.322 0.870 4.887 1.00 90.56 93 VAL A C 1
ATOM 719 O O . VAL A 1 93 ? -10.503 1.612 5.846 1.00 90.56 93 VAL A O 1
ATOM 722 N N . VAL A 1 94 ? -10.265 1.332 3.633 1.00 89.81 94 VAL A N 1
ATOM 723 C CA . VAL A 1 94 ? -10.389 2.764 3.306 1.00 89.81 94 VAL A CA 1
ATOM 724 C C . VAL A 1 94 ? -11.745 3.326 3.733 1.00 89.81 94 VAL A C 1
ATOM 726 O O . VAL A 1 94 ? -11.808 4.396 4.331 1.00 89.81 94 VAL A O 1
ATOM 729 N N . VAL A 1 95 ? -12.841 2.613 3.453 1.00 91.62 95 VAL A N 1
ATOM 730 C CA . VAL A 1 95 ? -14.186 3.047 3.863 1.00 91.62 95 VAL A CA 1
ATOM 731 C C . VAL A 1 95 ? -14.310 3.102 5.386 1.00 91.62 95 VAL A C 1
ATOM 733 O O . VAL A 1 95 ? -14.893 4.053 5.900 1.00 91.62 95 VAL A O 1
ATOM 736 N N . PHE A 1 96 ? -13.751 2.127 6.105 1.00 93.88 96 PHE A N 1
ATOM 737 C CA . PHE A 1 96 ? -13.724 2.137 7.567 1.00 93.88 96 PHE A CA 1
ATOM 738 C C . PHE A 1 96 ? -13.005 3.378 8.111 1.00 93.88 96 PHE A C 1
ATOM 740 O O . PHE A 1 96 ? -13.589 4.118 8.899 1.00 93.88 96 PHE A O 1
ATOM 747 N N . GLU A 1 97 ? -11.796 3.664 7.621 1.00 94.88 97 GLU A N 1
ATOM 748 C CA . GLU A 1 97 ? -11.039 4.851 8.028 1.00 94.88 97 GLU A CA 1
ATOM 749 C C . GLU A 1 97 ? -11.820 6.150 7.777 1.00 94.88 97 GLU A C 1
ATOM 751 O O . GLU A 1 97 ? -11.904 7.008 8.659 1.00 94.88 97 GLU A O 1
ATOM 756 N N . ILE A 1 98 ? -12.441 6.288 6.601 1.00 93.69 98 ILE A N 1
ATOM 757 C CA . ILE A 1 98 ? -13.267 7.459 6.268 1.00 93.69 98 ILE A CA 1
ATOM 758 C C . ILE A 1 98 ? -14.427 7.608 7.260 1.00 93.69 98 ILE A C 1
ATOM 760 O O . ILE A 1 98 ? -14.705 8.720 7.713 1.00 93.69 98 ILE A O 1
ATOM 764 N N . LEU A 1 99 ? -15.101 6.509 7.608 1.00 96.88 99 LEU A N 1
ATOM 765 C CA . LEU A 1 99 ? -16.238 6.534 8.527 1.00 96.88 99 LEU A CA 1
ATOM 766 C C . LEU A 1 99 ? -15.822 6.951 9.941 1.00 96.88 99 LEU A C 1
ATOM 768 O O . LEU A 1 99 ? -16.460 7.847 10.494 1.00 96.88 99 LEU A O 1
ATOM 772 N N . CYS A 1 100 ? -14.744 6.389 10.494 1.00 96.06 100 CYS A N 1
ATOM 773 C CA . CYS A 1 100 ? -14.216 6.793 11.802 1.00 96.06 100 CYS A CA 1
ATOM 774 C C . CYS A 1 100 ? -13.901 8.291 11.830 1.00 96.06 100 CYS A C 1
ATOM 776 O O . CYS A 1 100 ? -14.447 9.031 12.654 1.00 96.06 100 CYS A O 1
ATOM 778 N N . ARG A 1 101 ? -13.120 8.766 10.851 1.00 94.19 101 ARG A N 1
ATOM 779 C CA . ARG A 1 101 ? -12.723 10.177 10.771 1.00 94.19 101 ARG A CA 1
ATOM 780 C C . ARG A 1 101 ? -13.926 11.106 10.594 1.00 94.19 101 ARG A C 1
ATOM 782 O O . ARG A 1 101 ? -13.951 12.181 11.186 1.00 94.19 101 ARG A O 1
ATOM 789 N N . SER A 1 102 ? -14.954 10.688 9.849 1.00 96.56 102 SER A N 1
ATOM 790 C CA . SER A 1 102 ? -16.193 11.469 9.685 1.00 96.56 102 SER A CA 1
ATOM 791 C C . SER A 1 102 ? -16.978 11.665 10.988 1.00 96.56 102 SER A C 1
ATOM 793 O O . SER A 1 102 ? -17.740 12.621 11.108 1.00 96.56 102 SER A O 1
ATOM 795 N N . GLN A 1 103 ? -16.772 10.782 11.968 1.00 96.62 103 GLN A N 1
ATOM 796 C CA . GLN A 1 103 ? -17.392 10.829 13.293 1.00 96.62 103 GLN A CA 1
ATOM 797 C C . GLN A 1 103 ? -16.468 11.445 14.358 1.00 96.62 103 GLN A C 1
ATOM 799 O O . GLN A 1 103 ? -16.831 11.484 15.531 1.00 96.62 103 GLN A O 1
ATOM 804 N N . GLY A 1 104 ? -15.281 11.927 13.970 1.00 95.94 104 GLY A N 1
ATOM 805 C CA . GLY A 1 104 ? -14.268 12.435 14.899 1.00 95.94 104 GLY A CA 1
ATOM 806 C C . GLY A 1 104 ? -13.573 11.345 15.722 1.00 95.94 104 GLY A C 1
ATOM 807 O O . GLY A 1 104 ? -13.008 11.650 16.768 1.00 95.94 104 GLY A O 1
ATOM 808 N N . LEU A 1 105 ? -13.628 10.088 15.271 1.00 95.38 105 LEU A N 1
ATOM 809 C CA . LEU A 1 105 ? -12.955 8.949 15.891 1.00 95.38 105 LEU A CA 1
ATOM 810 C C . LEU A 1 105 ? -11.647 8.649 15.151 1.00 95.38 105 LEU A C 1
ATOM 812 O O . LEU A 1 105 ? -11.608 8.687 13.918 1.00 95.38 105 LEU A O 1
ATOM 816 N N . GLU A 1 106 ? -10.595 8.306 15.894 1.00 93.50 106 GLU A N 1
ATOM 817 C CA . GLU A 1 106 ? -9.374 7.774 15.284 1.00 93.50 106 GLU A CA 1
ATOM 818 C C . GLU A 1 106 ? -9.597 6.288 14.953 1.00 93.50 106 GLU A C 1
ATOM 820 O O . GLU A 1 106 ? -10.063 5.549 15.823 1.00 93.50 106 GLU A O 1
ATOM 825 N N . PRO A 1 107 ? -9.344 5.843 13.709 1.00 90.62 107 PRO A N 1
ATOM 826 C CA . PRO A 1 107 ? -9.501 4.442 13.333 1.00 90.62 107 PRO A CA 1
ATOM 827 C C . PRO A 1 107 ? -8.505 3.547 14.080 1.00 90.62 107 PRO A C 1
ATOM 829 O O . PRO A 1 107 ? -7.312 3.843 14.142 1.00 90.62 107 PRO A O 1
ATOM 832 N N . ASP A 1 108 ? -8.998 2.426 14.601 1.00 87.19 108 ASP A N 1
ATOM 833 C CA . ASP A 1 108 ? -8.220 1.397 15.290 1.00 87.19 108 ASP A CA 1
ATOM 834 C C . ASP A 1 108 ? -8.509 -0.014 14.728 1.00 87.19 108 ASP A C 1
ATOM 836 O O . ASP A 1 108 ? -9.154 -0.163 13.687 1.00 87.19 108 ASP A O 1
ATOM 840 N N . PHE A 1 109 ? -7.917 -1.040 15.351 1.00 80.81 109 PHE A N 1
ATOM 841 C CA . PHE A 1 109 ? -7.906 -2.437 14.887 1.00 80.81 109 PHE A CA 1
ATOM 842 C C . PHE A 1 109 ? -8.911 -3.328 15.602 1.00 80.81 109 PHE A C 1
ATOM 844 O O . PHE A 1 109 ? -8.856 -3.339 16.853 1.00 80.81 109 PHE A O 1
#

Sequence (109 aa):
MMLPITMVSSDGIILTPKYADSLKGKYRFQPEDGVIIPLEGVLLSDLPPGKVGIYVKTFYAGDRLPTTDFMAELLQKNGVNIYELTPKVVMKVVVFEILCRSQGLEPDF

InterPro domains:
  IPR007321 Transposase (putative), gypsy type [PF04195] (55-107)

Radius of gyration: 14.58 Å; chains: 1; bounding box: 33×25×36 Å

pLDDT: mean 74.24, std 12.86, range [44.25, 96.88]

Secondary structure (DSSP, 8-state):
----EEEEPPTT----HHHHHHHHHHHT--GGG--BPPPTT--GGGSPTT-EEEEHHHHHTTPPP---HHHHHHHHHHT--GGGS-HHHHHHHHHHHHHHHHTTPPP--

Organism: NCBI:txid75947